Protein AF-A0A1G7VUU2-F1 (afdb_monomer_lite)

Organism: NCBI:txid504805

Foldseek 3Di:
DVVVVVVVVVVVVVVVVVVVVCVVPDDDPDDPPDPPDCPDDD

Secondary structure (DSSP, 8-state):
-HHHHHHHHHHHHHHHHHHHHHHHHSPPPPP--S-SS-----

Sequence (42 aa):
MRLLIAIVIGVLLAVGASVSVVTLAAPSPTPVDKPLYNYGTR

Structure (mmCIF, N/CA/C/O backbone):
data_AF-A0A1G7VUU2-F1
#
_entry.id   AF-A0A1G7VUU2-F1
#
loop_
_atom_site.group_PDB
_atom_site.id
_atom_site.type_symbol
_atom_site.label_atom_id
_atom_site.label_alt_id
_atom_site.label_comp_id
_atom_site.label_asym_id
_atom_site.label_entity_id
_atom_site.label_seq_id
_atom_site.pdbx_PDB_ins_code
_atom_site.Cartn_x
_atom_site.Cartn_y
_atom_site.Cartn_z
_atom_site.occupancy
_atom_site.B_iso_or_equiv
_atom_site.auth_seq_id
_atom_site.auth_comp_id
_atom_site.auth_asym_id
_atom_site.auth_atom_id
_atom_site.pdbx_PDB_model_num
ATOM 1 N N . MET A 1 1 ? 13.845 -0.864 -23.190 1.00 71.62 1 MET A N 1
ATOM 2 C CA . MET A 1 1 ? 14.130 -1.249 -21.785 1.00 71.62 1 MET A CA 1
ATOM 3 C C . MET A 1 1 ? 14.043 -0.084 -20.800 1.00 71.62 1 MET A C 1
ATOM 5 O O . MET A 1 1 ? 13.303 -0.212 -19.840 1.00 71.62 1 MET A O 1
ATOM 9 N N . ARG A 1 2 ? 14.712 1.058 -21.031 1.00 84.88 2 ARG A N 1
ATOM 10 C CA . ARG A 1 2 ? 14.693 2.216 -20.105 1.00 84.88 2 ARG A CA 1
ATOM 11 C C . ARG A 1 2 ? 13.287 2.700 -19.708 1.00 84.88 2 ARG A C 1
ATOM 13 O O . ARG A 1 2 ? 13.046 2.937 -18.534 1.00 84.88 2 ARG A O 1
ATOM 20 N N . LEU A 1 3 ? 12.357 2.770 -20.665 1.00 91.88 3 LEU A N 1
ATOM 21 C CA . LEU A 1 3 ? 10.969 3.174 -20.407 1.00 91.88 3 LEU A CA 1
ATOM 22 C C . LEU A 1 3 ? 10.221 2.182 -19.501 1.00 91.88 3 LEU A C 1
ATOM 24 O O . LEU A 1 3 ? 9.569 2.594 -18.553 1.00 91.88 3 LEU A O 1
ATOM 28 N N . LEU A 1 4 ? 10.356 0.877 -19.756 1.00 93.00 4 LEU A N 1
ATOM 29 C CA . LEU A 1 4 ? 9.724 -0.161 -18.933 1.00 93.00 4 LEU A CA 1
ATOM 30 C C . LEU A 1 4 ? 10.233 -0.119 -17.491 1.00 93.00 4 LEU A C 1
ATOM 32 O O . LEU A 1 4 ? 9.442 -0.211 -16.563 1.00 93.00 4 LEU A O 1
ATOM 36 N N . ILE A 1 5 ? 11.539 0.086 -17.306 1.00 94.44 5 ILE A N 1
ATOM 37 C CA . ILE A 1 5 ? 12.137 0.217 -15.973 1.00 94.44 5 ILE A CA 1
ATOM 38 C C . ILE A 1 5 ? 11.585 1.457 -15.259 1.00 94.44 5 ILE A C 1
ATOM 40 O O . ILE A 1 5 ? 11.194 1.364 -14.101 1.00 94.44 5 ILE A O 1
ATOM 44 N N . ALA A 1 6 ? 11.488 2.596 -15.951 1.00 92.81 6 AL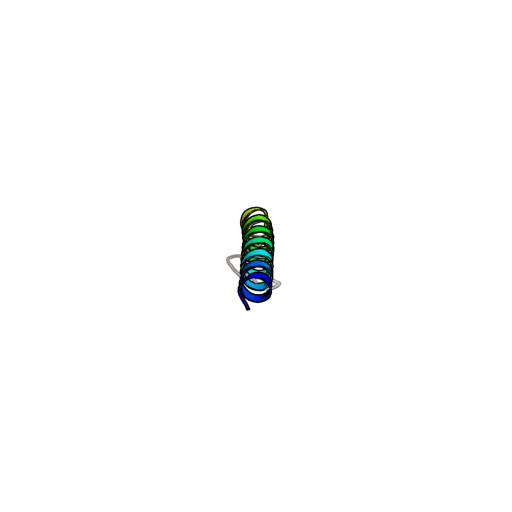A A N 1
ATOM 45 C CA . ALA A 1 6 ? 10.921 3.815 -15.378 1.00 92.81 6 ALA A CA 1
ATOM 46 C C . ALA A 1 6 ? 9.451 3.636 -14.962 1.00 92.81 6 ALA A C 1
ATOM 48 O O . ALA A 1 6 ? 9.062 4.089 -13.889 1.00 92.81 6 ALA A O 1
ATOM 49 N N . ILE A 1 7 ? 8.656 2.927 -15.770 1.00 95.62 7 ILE A N 1
ATOM 50 C CA . ILE A 1 7 ? 7.261 2.605 -15.445 1.00 95.62 7 ILE A CA 1
ATOM 51 C C . ILE A 1 7 ? 7.194 1.717 -14.200 1.00 95.62 7 ILE A C 1
ATOM 53 O O . ILE A 1 7 ? 6.451 2.027 -13.275 1.00 95.62 7 ILE A O 1
ATOM 57 N N . VAL A 1 8 ? 7.996 0.651 -14.138 1.00 96.19 8 VAL A N 1
ATOM 58 C CA . VAL A 1 8 ? 8.012 -0.264 -12.986 1.00 96.19 8 VAL A CA 1
ATOM 59 C C . VAL A 1 8 ? 8.425 0.467 -11.708 1.00 96.19 8 VAL A C 1
ATOM 61 O O . VAL A 1 8 ? 7.762 0.324 -10.685 1.00 96.19 8 VAL A O 1
ATOM 64 N N . ILE A 1 9 ? 9.471 1.294 -11.766 1.00 95.88 9 ILE A N 1
ATOM 65 C CA . ILE A 1 9 ? 9.916 2.093 -10.617 1.00 95.88 9 ILE A CA 1
ATOM 66 C C . ILE A 1 9 ? 8.825 3.080 -10.190 1.00 95.88 9 ILE A C 1
ATOM 68 O O . ILE A 1 9 ? 8.545 3.191 -8.999 1.00 95.88 9 ILE A O 1
ATOM 72 N N . GLY A 1 10 ? 8.181 3.760 -11.143 1.00 95.50 10 GLY A N 1
ATOM 73 C CA . GLY A 1 10 ? 7.086 4.687 -10.858 1.00 95.50 10 GLY A CA 1
ATOM 74 C C . GLY A 1 10 ? 5.903 4.002 -10.173 1.00 95.50 10 GLY A C 1
ATOM 75 O O . GLY A 1 10 ? 5.395 4.510 -9.175 1.00 95.50 10 GLY A O 1
ATOM 76 N N . VAL A 1 11 ? 5.512 2.818 -10.652 1.00 96.25 11 VAL A N 1
ATOM 77 C CA . VAL A 1 11 ? 4.442 2.013 -10.043 1.00 96.25 11 VAL A CA 1
ATOM 78 C C . VAL A 1 11 ? 4.824 1.578 -8.629 1.00 96.25 11 VAL A C 1
ATOM 80 O O . VAL A 1 11 ? 4.022 1.736 -7.712 1.00 96.25 11 VAL A O 1
ATOM 83 N N . LEU A 1 12 ? 6.048 1.088 -8.420 1.00 96.31 12 LEU A N 1
ATOM 84 C CA . LEU A 1 12 ? 6.512 0.666 -7.096 1.00 96.31 12 LEU A CA 1
ATOM 85 C C . LEU A 1 12 ? 6.544 1.828 -6.096 1.00 96.31 12 LEU A C 1
ATOM 87 O O . LEU A 1 12 ? 6.094 1.664 -4.961 1.00 96.31 12 LEU A O 1
ATOM 91 N N . LEU A 1 13 ? 7.019 3.005 -6.514 1.00 95.69 13 LEU A N 1
ATOM 92 C CA . LEU A 1 13 ? 7.018 4.200 -5.668 1.00 95.69 13 LEU A CA 1
ATOM 93 C C . LEU A 1 13 ? 5.597 4.637 -5.305 1.00 95.69 13 LEU A C 1
ATOM 95 O O . LEU A 1 13 ? 5.327 4.925 -4.140 1.00 95.69 13 LEU A O 1
ATOM 99 N N . ALA A 1 14 ? 4.691 4.672 -6.286 1.00 94.75 14 ALA A N 1
ATOM 100 C CA . ALA A 1 14 ? 3.309 5.085 -6.069 1.00 94.75 14 ALA A CA 1
ATOM 101 C C . ALA A 1 14 ? 2.587 4.141 -5.097 1.00 94.75 14 ALA A C 1
ATOM 103 O O . ALA A 1 14 ? 1.982 4.599 -4.129 1.00 94.75 14 ALA A O 1
ATOM 104 N N . VAL A 1 15 ? 2.717 2.826 -5.302 1.00 95.56 15 VAL A N 1
ATOM 105 C CA . VAL A 1 15 ? 2.123 1.814 -4.417 1.00 95.56 15 VAL A CA 1
ATOM 106 C C . VAL A 1 15 ? 2.706 1.912 -3.007 1.00 95.56 15 VAL A C 1
ATOM 108 O O . VAL A 1 15 ? 1.950 1.936 -2.035 1.00 95.56 15 VAL A O 1
ATOM 111 N N . GLY A 1 16 ? 4.031 2.027 -2.881 1.00 91.25 16 GLY A N 1
ATOM 112 C CA . GLY A 1 16 ? 4.693 2.171 -1.583 1.00 91.25 16 GLY A CA 1
ATOM 113 C C . GLY A 1 16 ? 4.220 3.406 -0.810 1.00 91.25 16 GLY A C 1
ATOM 114 O O . GLY A 1 16 ? 3.942 3.312 0.385 1.00 91.25 16 GLY A O 1
ATOM 115 N N . ALA A 1 17 ? 4.058 4.541 -1.496 1.00 91.44 17 ALA A N 1
ATOM 116 C CA . ALA A 1 17 ? 3.542 5.771 -0.901 1.00 91.44 17 ALA A CA 1
ATOM 117 C C . ALA A 1 17 ? 2.067 5.653 -0.478 1.00 91.44 17 ALA A C 1
ATOM 119 O O . ALA A 1 17 ? 1.691 6.129 0.589 1.00 91.44 17 ALA A O 1
ATOM 120 N N . SER A 1 18 ? 1.218 4.997 -1.274 1.00 89.00 18 SER A N 1
ATOM 121 C CA . SER A 1 18 ? -0.187 4.792 -0.900 1.00 89.00 18 SER A CA 1
ATOM 122 C C . SER A 1 18 ? -0.330 3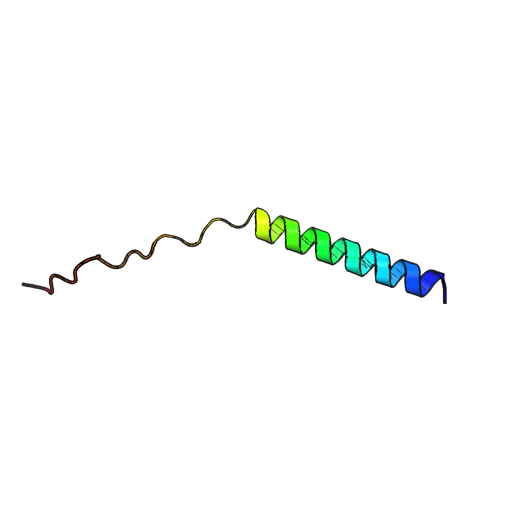.910 0.343 1.00 89.00 18 SER A C 1
ATOM 124 O O . SER A 1 18 ? -1.094 4.243 1.248 1.00 89.00 18 SER A O 1
ATOM 126 N N . VAL A 1 19 ? 0.427 2.811 0.423 1.00 91.75 19 VAL A N 1
ATOM 127 C CA . VAL A 1 19 ? 0.367 1.890 1.570 1.00 91.75 19 VAL A CA 1
ATOM 128 C C . VAL A 1 19 ? 0.897 2.556 2.840 1.00 91.75 19 VAL A C 1
ATOM 130 O O . VAL A 1 19 ? 0.295 2.399 3.904 1.00 91.75 19 VAL A O 1
ATOM 133 N N . SER A 1 20 ? 1.981 3.331 2.749 1.00 89.81 20 SER A N 1
ATOM 134 C CA . SER A 1 20 ? 2.552 4.016 3.914 1.00 89.81 20 SER A CA 1
ATOM 135 C C . SER A 1 20 ? 1.599 5.057 4.502 1.00 89.81 20 SER A C 1
ATOM 137 O O . SER A 1 20 ? 1.418 5.090 5.718 1.00 89.81 20 SER A O 1
ATOM 139 N N . VAL A 1 21 ? 0.924 5.842 3.657 1.00 89.38 21 VAL A N 1
ATOM 140 C CA . VAL A 1 21 ? -0.081 6.825 4.093 1.00 89.38 21 VAL A CA 1
ATOM 141 C C . VAL A 1 21 ? -1.260 6.141 4.779 1.00 89.38 21 VAL A C 1
ATOM 143 O O . VAL A 1 21 ? -1.662 6.570 5.858 1.00 89.38 21 VAL A O 1
ATOM 146 N N . VAL A 1 22 ? -1.791 5.060 4.201 1.00 87.62 22 VAL A N 1
ATOM 147 C CA . VAL A 1 22 ? -2.917 4.319 4.797 1.00 87.62 22 VAL A CA 1
ATOM 148 C C . VAL A 1 22 ? -2.525 3.700 6.135 1.00 87.62 22 VAL A C 1
ATOM 150 O O . VAL A 1 22 ? -3.298 3.761 7.084 1.00 87.62 22 VAL A O 1
ATOM 153 N N . THR A 1 23 ? -1.318 3.144 6.231 1.00 87.12 23 THR A N 1
ATOM 154 C CA . THR A 1 23 ? -0.827 2.529 7.473 1.00 87.12 23 THR A CA 1
ATOM 155 C C . THR A 1 23 ? -0.616 3.577 8.561 1.00 87.12 23 THR A C 1
ATOM 157 O O . THR A 1 23 ? -0.940 3.333 9.717 1.00 87.12 23 THR A O 1
ATOM 160 N N . LEU A 1 24 ? -0.111 4.757 8.195 1.00 86.19 24 LEU A N 1
ATOM 161 C CA . LEU A 1 24 ? 0.083 5.861 9.131 1.00 86.19 24 LEU A CA 1
ATOM 162 C C . LEU A 1 24 ? -1.245 6.468 9.601 1.00 86.19 24 LEU A C 1
ATOM 164 O O . LEU A 1 24 ? -1.375 6.844 10.761 1.00 86.19 24 LEU A O 1
ATOM 168 N N . ALA A 1 25 ? -2.222 6.573 8.702 1.00 86.44 25 ALA A N 1
ATOM 169 C CA . ALA A 1 25 ? -3.548 7.095 9.011 1.00 86.44 25 ALA A CA 1
ATOM 170 C C . ALA A 1 25 ? -4.459 6.062 9.697 1.00 86.44 25 ALA A C 1
ATOM 172 O O . ALA A 1 25 ? -5.553 6.416 10.139 1.00 86.44 25 ALA A O 1
ATOM 173 N N . ALA A 1 26 ? -4.043 4.794 9.771 1.00 83.00 26 ALA A N 1
ATOM 174 C CA . ALA A 1 26 ? -4.834 3.753 10.400 1.00 83.00 26 ALA A CA 1
ATOM 175 C C . ALA A 1 26 ? -4.975 4.039 11.907 1.00 83.00 26 ALA A C 1
ATOM 177 O O . ALA A 1 26 ? -3.970 4.224 12.599 1.00 83.00 26 ALA A O 1
ATOM 178 N N . PRO A 1 27 ? -6.208 4.074 12.443 1.00 75.25 27 PRO A N 1
ATOM 179 C CA . PRO A 1 27 ? -6.412 4.228 13.874 1.00 75.25 27 PRO A CA 1
ATOM 180 C C . PRO A 1 27 ? -5.819 3.030 14.622 1.00 75.25 27 PRO A C 1
ATOM 182 O O . PRO A 1 27 ? -5.849 1.897 14.136 1.00 75.25 27 PRO A O 1
ATOM 185 N N . SER A 1 28 ? -5.300 3.284 15.828 1.00 75.12 28 SER A N 1
ATOM 186 C CA . SER A 1 28 ? -4.857 2.216 16.728 1.00 75.12 28 SER A CA 1
ATOM 187 C C . SER A 1 28 ? -5.991 1.202 16.915 1.00 75.12 28 SER A C 1
ATOM 189 O O . SER A 1 28 ? -7.133 1.627 17.121 1.00 75.12 28 SER A O 1
ATOM 191 N N . PRO A 1 29 ? -5.706 -0.115 16.894 1.00 73.88 29 PRO A N 1
ATOM 192 C CA . PRO A 1 29 ? -6.701 -1.112 17.259 1.00 73.88 29 PRO A CA 1
ATOM 193 C C . PRO A 1 29 ? -7.285 -0.768 18.632 1.00 73.88 29 PRO A C 1
ATOM 195 O O . PRO A 1 29 ? -6.565 -0.325 19.535 1.00 73.88 29 PRO A O 1
ATOM 198 N N . THR A 1 30 ? -8.604 -0.916 18.755 1.00 72.94 30 THR A N 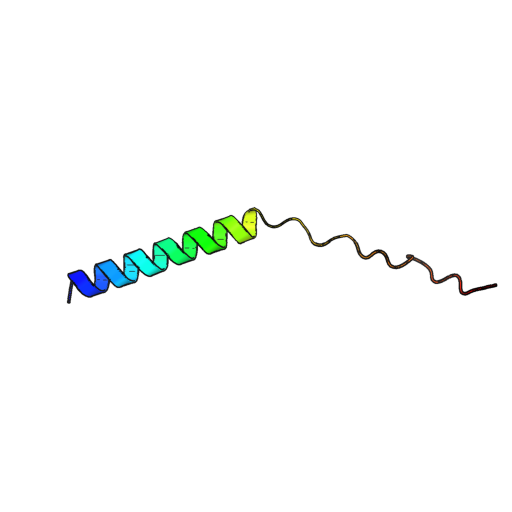1
ATOM 199 C CA . THR A 1 30 ? -9.338 -0.609 19.983 1.00 72.94 30 THR A CA 1
ATOM 200 C C . THR A 1 30 ? -8.757 -1.415 21.144 1.00 72.94 30 THR A C 1
ATOM 202 O O . THR A 1 30 ? -8.456 -2.602 20.958 1.00 72.94 30 THR A O 1
ATOM 205 N N . PRO A 1 31 ? -8.593 -0.810 22.336 1.00 71.56 31 PRO A N 1
ATOM 206 C CA . PRO A 1 31 ? -8.211 -1.548 23.530 1.00 71.56 31 PRO A CA 1
ATOM 207 C C . PRO A 1 31 ? -9.132 -2.752 23.702 1.00 71.56 31 PRO A C 1
ATOM 209 O O . PRO A 1 31 ? -10.322 -2.680 23.408 1.00 71.56 31 PRO A O 1
ATOM 212 N N . VAL A 1 32 ? -8.572 -3.884 24.122 1.00 72.00 32 VAL A N 1
ATOM 213 C CA . VAL A 1 32 ? -9.353 -5.109 24.274 1.00 72.00 32 VAL A CA 1
ATOM 214 C C . VAL A 1 32 ? -10.434 -4.869 25.333 1.00 72.00 32 VAL A C 1
ATOM 216 O O . VAL A 1 32 ? -10.109 -4.810 26.516 1.00 72.00 32 VAL A O 1
ATOM 219 N N . ASP A 1 33 ? -11.704 -4.794 24.920 1.00 64.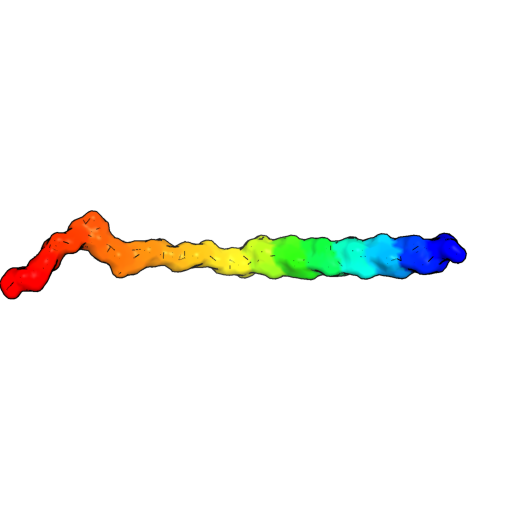62 33 ASP A N 1
ATOM 220 C CA . ASP A 1 33 ? -12.902 -4.669 25.779 1.00 64.62 33 ASP A CA 1
ATOM 221 C C . ASP A 1 33 ? -13.192 -5.950 26.587 1.00 64.62 33 ASP A C 1
ATOM 223 O O . ASP A 1 33 ? -14.335 -6.297 26.887 1.00 64.62 33 ASP A O 1
ATOM 227 N N . LYS A 1 34 ? -12.153 -6.715 26.935 1.00 68.50 34 LYS A N 1
ATOM 228 C CA . LYS A 1 34 ? -12.301 -7.833 27.859 1.00 68.50 34 LYS A CA 1
ATOM 229 C C . LYS A 1 34 ? -12.117 -7.300 29.276 1.00 68.50 34 LYS A C 1
ATOM 231 O O . LYS A 1 34 ? -11.134 -6.599 29.532 1.00 68.50 34 LYS A O 1
ATOM 236 N N . PRO A 1 35 ? -13.021 -7.628 30.210 1.00 69.75 35 PRO A N 1
ATOM 237 C CA . PRO A 1 35 ? -12.852 -7.220 31.591 1.00 69.75 35 PRO A CA 1
ATOM 238 C C . PRO A 1 35 ? -11.513 -7.760 32.105 1.00 69.75 35 PRO A C 1
ATOM 240 O O . PRO A 1 35 ? -11.192 -8.936 31.920 1.00 69.75 35 PRO A O 1
ATOM 243 N N . LEU A 1 36 ? -10.720 -6.884 32.734 1.00 69.06 36 LEU A N 1
ATOM 244 C CA . LEU A 1 36 ? -9.394 -7.220 33.276 1.00 69.06 36 LEU A CA 1
ATOM 245 C C . LEU A 1 36 ? -9.465 -8.397 34.264 1.00 69.06 36 LEU A C 1
ATOM 247 O O . LEU A 1 36 ? -8.507 -9.148 34.419 1.00 69.06 36 LEU A O 1
ATOM 251 N N . TYR A 1 37 ? -10.631 -8.561 34.890 1.00 68.38 37 TYR A N 1
ATOM 252 C CA . TYR A 1 37 ? -10.981 -9.667 35.760 1.00 68.38 37 TYR A CA 1
ATOM 253 C C . TYR A 1 37 ? -12.350 -10.210 35.367 1.00 68.38 37 TYR A C 1
ATOM 255 O O . TYR A 1 37 ? -13.344 -9.483 35.347 1.00 68.38 37 TYR A O 1
ATOM 263 N N . ASN A 1 38 ? -12.398 -11.505 35.071 1.00 66.75 38 ASN A N 1
ATOM 264 C CA 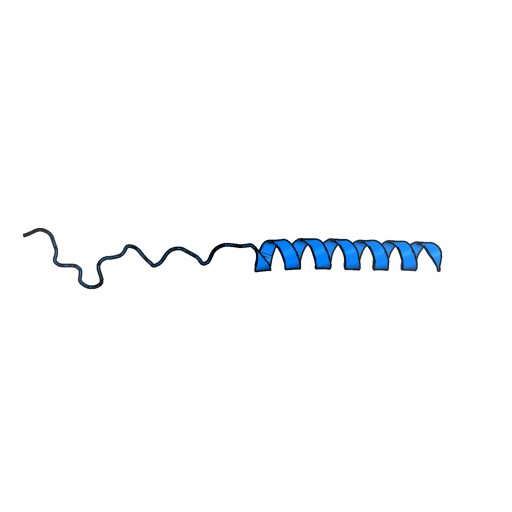. ASN A 1 38 ? -13.635 -12.224 34.818 1.00 66.75 38 ASN A CA 1
ATOM 265 C C . ASN A 1 38 ? -14.295 -12.545 36.168 1.00 66.75 38 ASN A C 1
ATOM 267 O O . ASN A 1 38 ? -14.110 -13.629 36.722 1.00 66.75 38 ASN A O 1
ATOM 271 N N . TYR A 1 39 ? -15.008 -11.575 36.744 1.00 67.31 39 TYR A N 1
ATOM 272 C CA . TYR A 1 39 ? -15.937 -11.850 37.837 1.00 67.31 39 TYR A CA 1
ATOM 273 C C . TYR A 1 39 ? -17.140 -12.549 37.206 1.00 67.31 39 TYR A C 1
ATOM 275 O O . TYR A 1 39 ? -18.038 -11.884 36.698 1.00 67.31 39 TYR A O 1
ATOM 283 N N . GLY A 1 40 ? -17.095 -13.882 37.134 1.00 68.25 40 GLY A N 1
ATOM 284 C CA . GLY A 1 40 ? -18.178 -14.687 36.572 1.00 68.25 40 GLY A CA 1
ATOM 285 C C . GLY A 1 40 ? -19.550 -14.298 37.135 1.00 68.25 40 GLY A C 1
ATOM 286 O O . GLY A 1 40 ? -19.652 -13.674 38.195 1.00 68.25 40 GLY A O 1
ATOM 287 N N . THR A 1 41 ? -20.611 -14.653 36.411 1.00 68.06 41 THR A N 1
ATOM 288 C CA . THR A 1 41 ? -21.999 -14.457 36.844 1.00 68.06 41 THR A CA 1
ATOM 289 C C . THR A 1 41 ? -22.181 -15.031 38.248 1.00 68.06 41 THR A C 1
ATOM 291 O O . THR A 1 41 ? -21.949 -16.219 38.463 1.00 68.06 41 THR A O 1
ATOM 294 N N . ARG A 1 42 ? -22.520 -14.152 39.197 1.00 64.31 42 ARG A N 1
ATOM 295 C CA . ARG A 1 42 ? -22.916 -14.533 40.554 1.00 64.31 42 ARG A CA 1
ATOM 296 C C . ARG A 1 42 ? -24.150 -15.421 40.528 1.00 64.31 42 ARG A C 1
ATOM 298 O O . ARG A 1 42 ? -25.037 -15.1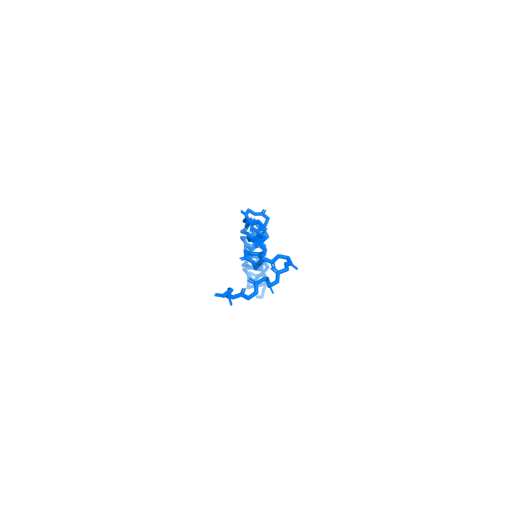35 39.692 1.00 64.31 42 ARG A O 1
#

Radius of gyration: 22.35 Å; chains: 1; bounding box: 38×22×62 Å

pLDDT: mean 82.84, std 11.33, range [64.31, 96.31]